Protein AF-A0A2N5T068-F1 (afdb_monomer_lite)

Organism: NCBI:txid200324

Secondary structure (DSSP, 8-state):
--------PPPTT----------------------------------------------PPP-PPPPPHHHHHHHHHHHHHTT-

Sequence (84 aa):
MATSSRPATPGPFARAKRTSAVAVTKGKGKATVPLDEESDGIETESEPEEFSKESKPEVKPKPCGQPRKDVLKDAALRDRTLQV

Radius of gyration: 30.93 Å; chains: 1; bounding box: 82×56×64 Å

pLDDT: mean 70.52, std 14.71, range [46.84, 95.38]

Structure (mmCIF, N/CA/C/O backbone):
data_AF-A0A2N5T068-F1
#
_entry.id   AF-A0A2N5T068-F1
#
loop_
_atom_site.group_PDB
_atom_site.id
_atom_site.type_symbol
_atom_site.label_atom_id
_atom_site.label_alt_id
_atom_site.label_comp_id
_atom_site.label_asym_id
_atom_site.label_entity_id
_atom_site.label_seq_id
_atom_site.pdbx_PDB_ins_code
_atom_site.Cartn_x
_atom_site.Cartn_y
_atom_site.Cartn_z
_atom_site.occupancy
_atom_site.B_iso_or_equiv
_atom_site.auth_seq_id
_atom_site.auth_comp_id
_atom_site.auth_asym_id
_atom_site.auth_atom_id
_atom_site.pdbx_PDB_model_num
ATOM 1 N N . MET A 1 1 ? -49.417 -19.944 8.883 1.00 47.81 1 MET A N 1
ATOM 2 C CA . MET A 1 1 ? -48.098 -19.569 8.328 1.00 47.81 1 MET A CA 1
ATOM 3 C C . MET A 1 1 ? -47.323 -18.859 9.426 1.00 47.81 1 MET A C 1
ATOM 5 O O . MET A 1 1 ? -47.826 -17.867 9.930 1.00 47.81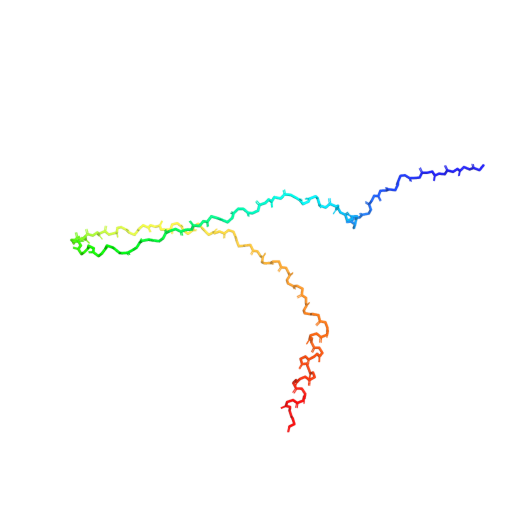 1 MET A O 1
ATOM 9 N N . ALA A 1 2 ? -46.194 -19.402 9.887 1.00 52.22 2 ALA A N 1
ATOM 10 C CA . ALA A 1 2 ? -45.445 -18.833 11.011 1.00 52.22 2 ALA A CA 1
ATOM 11 C C . ALA A 1 2 ? -44.329 -17.910 10.496 1.00 52.22 2 ALA A C 1
ATOM 13 O O . ALA A 1 2 ? -43.403 -18.369 9.830 1.00 52.22 2 ALA A O 1
ATOM 14 N N . THR A 1 3 ? -44.416 -16.613 10.792 1.00 71.44 3 THR A N 1
ATOM 15 C CA . THR A 1 3 ? -43.369 -15.628 10.492 1.00 71.44 3 THR A CA 1
ATOM 16 C C . THR A 1 3 ? -42.365 -15.592 11.641 1.00 71.44 3 THR A C 1
ATOM 18 O O . THR A 1 3 ? -42.645 -15.045 12.705 1.00 71.44 3 THR A O 1
ATOM 21 N N . SER A 1 4 ? -41.189 -16.187 11.445 1.00 59.19 4 SER A N 1
ATOM 22 C CA . SER A 1 4 ? -40.078 -16.081 12.395 1.00 59.19 4 SER A CA 1
ATOM 23 C C . SER A 1 4 ? -39.315 -14.775 12.144 1.00 59.19 4 SER A C 1
ATOM 25 O O . SER A 1 4 ? -38.522 -14.688 11.209 1.00 59.19 4 SER A O 1
ATOM 27 N N . SER A 1 5 ? -39.551 -13.745 12.963 1.00 67.12 5 SER A N 1
ATOM 28 C CA . SER A 1 5 ? -38.730 -12.529 12.978 1.00 67.12 5 SER A CA 1
ATOM 29 C C . SER A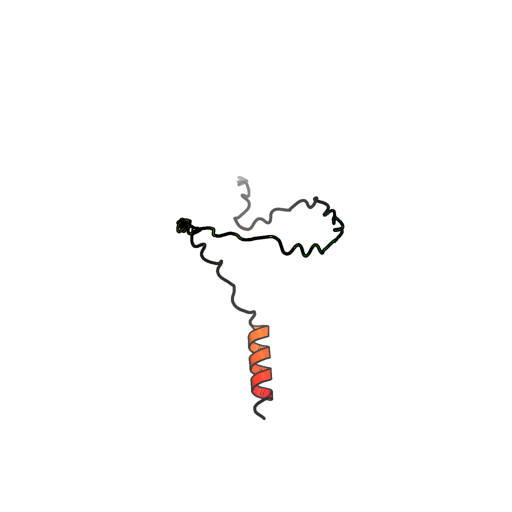 1 5 ? -37.522 -12.740 13.894 1.00 67.12 5 SER A C 1
ATOM 31 O O . SER A 1 5 ? -37.653 -12.706 15.119 1.00 67.12 5 SER A O 1
ATOM 33 N N . ARG A 1 6 ? -36.338 -12.969 13.322 1.00 69.38 6 ARG A N 1
ATOM 34 C CA . ARG A 1 6 ? -35.079 -12.937 14.085 1.00 69.38 6 ARG A CA 1
ATOM 35 C C . ARG A 1 6 ? -34.564 -11.494 14.139 1.00 69.38 6 ARG A C 1
ATOM 37 O O . ARG A 1 6 ? -34.607 -10.824 13.106 1.00 69.38 6 ARG A O 1
ATOM 44 N N . PRO A 1 7 ? -34.064 -11.003 15.287 1.00 64.81 7 PRO A N 1
ATOM 45 C CA . PRO A 1 7 ? -33.435 -9.691 15.338 1.00 64.81 7 PRO A CA 1
ATOM 46 C C . PRO A 1 7 ? -32.160 -9.711 14.489 1.00 64.81 7 PRO A C 1
ATOM 48 O O . PRO A 1 7 ? -31.300 -10.576 14.657 1.00 64.81 7 PRO A O 1
ATOM 51 N N . ALA A 1 8 ? -32.054 -8.766 13.556 1.00 70.06 8 ALA A N 1
ATOM 52 C CA . ALA A 1 8 ? -30.860 -8.581 12.747 1.00 70.06 8 ALA A CA 1
ATOM 53 C C . ALA A 1 8 ? -29.757 -7.996 13.634 1.00 70.06 8 ALA A C 1
ATOM 55 O O . ALA A 1 8 ? -29.738 -6.798 13.918 1.00 70.06 8 ALA A O 1
ATOM 56 N N . THR A 1 9 ? -28.851 -8.844 14.112 1.00 68.00 9 THR A N 1
ATOM 57 C CA . THR A 1 9 ? -27.642 -8.379 14.783 1.00 68.00 9 THR A CA 1
ATOM 58 C C . THR A 1 9 ? -26.724 -7.730 13.745 1.00 68.00 9 THR A C 1
ATOM 60 O O . THR A 1 9 ? -26.439 -8.340 12.709 1.00 68.00 9 THR A O 1
ATOM 63 N N . PRO A 1 10 ? -26.268 -6.484 13.963 1.00 73.81 10 PRO A N 1
ATOM 64 C CA . PRO A 1 10 ? -25.321 -5.857 13.058 1.00 73.81 10 PRO A CA 1
ATOM 65 C C . PRO A 1 10 ? -24.034 -6.687 13.040 1.00 73.81 10 PRO A C 1
ATOM 67 O O . PRO A 1 10 ? -23.439 -6.960 14.080 1.00 73.81 10 PRO A O 1
ATOM 70 N N . GLY A 1 11 ? -23.632 -7.124 11.845 1.00 70.44 11 GLY A N 1
ATOM 71 C CA . GLY A 1 11 ? -22.408 -7.895 11.658 1.00 70.44 11 GLY A CA 1
ATOM 72 C C . GLY A 1 11 ? -21.155 -7.102 12.057 1.00 70.44 11 GLY A C 1
ATOM 73 O O . GLY A 1 11 ? -21.208 -5.877 12.194 1.00 70.44 11 GLY A O 1
ATOM 74 N N . PRO A 1 12 ? -19.995 -7.769 12.171 1.00 74.38 12 PRO A N 1
ATOM 75 C CA . PRO A 1 12 ? -18.747 -7.175 12.672 1.00 74.38 12 PRO A CA 1
ATOM 76 C C . PRO A 1 12 ? -18.214 -6.002 11.828 1.00 74.38 12 PRO A C 1
ATOM 78 O O . PRO A 1 12 ? -17.300 -5.300 12.247 1.00 74.38 12 PRO A O 1
ATOM 81 N N . PHE A 1 13 ? -18.794 -5.765 10.650 1.00 73.25 13 PHE A N 1
ATOM 82 C CA . PHE A 1 13 ? -18.443 -4.676 9.737 1.00 73.25 13 PHE A CA 1
ATOM 83 C C . PHE A 1 13 ? -19.468 -3.535 9.721 1.00 73.25 13 PHE A C 1
ATOM 85 O O . PHE A 1 13 ? -19.417 -2.673 8.840 1.00 73.25 13 PHE A O 1
ATOM 92 N N . ALA A 1 14 ? -20.415 -3.509 10.661 1.00 77.31 14 ALA A N 1
ATOM 93 C CA . ALA A 1 14 ? -21.371 -2.417 10.758 1.00 77.31 14 ALA A CA 1
ATOM 94 C C . ALA A 1 14 ? -20.634 -1.096 11.038 1.00 77.31 14 ALA A C 1
ATOM 96 O O . ALA A 1 14 ? -20.025 -0.885 12.086 1.00 77.31 14 ALA A O 1
ATOM 97 N N . ARG A 1 15 ? -20.661 -0.200 10.048 1.00 70.44 15 ARG A N 1
ATOM 98 C CA . ARG A 1 15 ? -19.941 1.073 10.072 1.00 70.44 15 ARG A CA 1
ATOM 99 C C . ARG A 1 15 ? -20.580 2.026 11.083 1.00 70.44 15 ARG A C 1
ATOM 101 O O . ARG A 1 15 ? -21.653 2.568 10.829 1.00 70.44 15 ARG A O 1
ATOM 108 N N . ALA A 1 16 ? -19.888 2.292 12.188 1.00 73.00 16 ALA A N 1
ATOM 109 C CA . ALA A 1 16 ? -20.286 3.328 13.136 1.00 73.00 16 ALA A CA 1
ATOM 110 C C . ALA A 1 16 ? -20.233 4.721 12.476 1.00 73.00 16 ALA A C 1
ATOM 112 O O . ALA A 1 16 ? -19.227 5.100 11.861 1.00 73.00 16 ALA A O 1
ATOM 113 N N . LYS A 1 17 ? -21.313 5.503 12.596 1.00 70.50 17 LYS A N 1
ATOM 114 C CA . LYS A 1 17 ? -21.315 6.912 12.185 1.00 70.50 17 LYS A CA 1
ATOM 115 C C . LYS A 1 17 ? -20.638 7.740 13.278 1.00 70.50 17 LYS A C 1
ATOM 117 O O . LYS A 1 17 ? -21.148 7.828 14.387 1.00 70.50 17 LYS A O 1
ATOM 122 N N . ARG A 1 18 ? -19.477 8.326 12.970 1.00 66.12 18 ARG A N 1
ATOM 123 C CA . ARG A 1 18 ? -18.780 9.258 13.868 1.00 66.12 18 ARG A CA 1
ATOM 124 C C . ARG A 1 18 ? -19.398 10.646 13.722 1.00 66.12 18 ARG A C 1
ATOM 126 O O . ARG A 1 18 ? -19.413 11.185 12.618 1.00 66.12 18 ARG A O 1
ATOM 133 N N . THR A 1 19 ? -19.895 11.208 14.817 1.00 63.72 19 THR A N 1
ATOM 134 C CA . THR A 1 19 ? -20.246 12.626 14.917 1.00 63.72 19 THR A CA 1
ATOM 135 C C . THR A 1 19 ? -18.952 13.442 14.990 1.00 63.72 19 THR A C 1
ATOM 137 O O . THR A 1 19 ? -18.031 13.102 15.731 1.00 63.72 19 THR A O 1
ATOM 140 N N . SER A 1 20 ? -18.829 14.478 14.160 1.00 56.38 20 SER A N 1
ATOM 141 C CA . SER A 1 20 ? -17.650 15.346 14.119 1.00 56.38 20 SER A CA 1
ATOM 142 C C . SER A 1 20 ? -17.945 16.661 14.828 1.00 56.38 20 SER A C 1
ATOM 144 O O . SER A 1 20 ? -18.687 17.484 14.296 1.00 56.38 20 SER A O 1
ATOM 146 N N . ALA A 1 21 ? -17.335 16.888 15.985 1.00 58.81 21 ALA A N 1
ATOM 147 C CA . ALA A 1 21 ? -17.189 18.231 16.529 1.00 58.81 21 ALA A CA 1
ATOM 148 C C . ALA A 1 21 ? -16.009 18.267 17.499 1.00 58.81 21 ALA A C 1
ATOM 150 O O . ALA A 1 21 ? -16.161 17.833 18.631 1.00 58.81 21 ALA A O 1
ATOM 151 N N . VAL A 1 22 ? -14.865 18.802 17.061 1.00 55.12 22 VAL A N 1
ATOM 152 C CA . VAL A 1 22 ? -13.965 19.598 17.914 1.00 55.12 22 VAL A CA 1
ATOM 153 C C . VAL A 1 22 ? -13.254 20.607 17.008 1.00 55.12 22 VAL A C 1
ATOM 155 O O . VAL A 1 22 ? -12.589 20.231 16.043 1.00 55.12 22 VAL A O 1
ATOM 158 N N . ALA A 1 23 ? -13.445 21.894 17.295 1.00 59.44 23 ALA A N 1
ATOM 159 C CA . ALA A 1 23 ? -12.780 23.002 16.621 1.00 59.44 23 ALA A CA 1
ATOM 160 C C . ALA A 1 23 ? -11.309 23.090 17.062 1.00 59.44 23 ALA A C 1
ATOM 162 O O . ALA A 1 23 ? -11.007 23.043 18.252 1.00 59.44 23 ALA A O 1
ATOM 163 N N . VAL A 1 24 ? -10.392 23.233 16.103 1.00 59.09 24 VAL A N 1
ATOM 164 C CA . VAL A 1 24 ? -8.956 23.414 16.359 1.00 59.09 24 VAL A CA 1
ATOM 165 C C . VAL A 1 24 ? -8.660 24.911 16.458 1.00 59.09 24 VAL A C 1
ATOM 167 O O . VAL A 1 24 ? -8.679 25.613 15.448 1.00 59.09 24 VAL A O 1
ATOM 170 N N . THR A 1 25 ? -8.361 25.415 17.655 1.00 60.56 25 THR A N 1
ATOM 171 C CA . THR A 1 25 ? -7.848 26.781 17.843 1.00 60.56 25 THR A CA 1
ATOM 172 C C . THR A 1 25 ? -6.327 26.794 17.661 1.00 60.56 25 THR A C 1
ATOM 174 O O . THR A 1 25 ? -5.603 26.172 18.435 1.00 60.56 25 THR A O 1
ATOM 177 N N . LYS A 1 26 ? -5.821 27.496 16.638 1.00 61.28 26 LYS A N 1
ATOM 178 C CA . LYS A 1 26 ? -4.378 27.705 16.415 1.00 61.28 26 LYS A CA 1
ATOM 179 C C . LYS A 1 26 ? -3.879 28.857 17.301 1.00 61.28 26 LYS A C 1
ATOM 181 O O . LYS A 1 26 ? -4.242 30.004 17.059 1.00 61.28 26 LYS A O 1
ATOM 186 N N . GLY A 1 27 ? -3.059 28.565 18.311 1.00 63.50 27 GLY A N 1
ATOM 187 C CA . GLY A 1 27 ? -2.371 29.577 19.127 1.00 63.50 27 GLY A CA 1
ATOM 188 C C . GLY A 1 27 ? -1.130 30.144 18.423 1.00 63.50 27 GLY A C 1
ATOM 189 O O . GLY A 1 27 ? -0.374 29.401 17.801 1.00 63.50 27 GLY A O 1
ATOM 190 N N . LYS A 1 28 ? -0.935 31.466 18.495 1.00 62.66 28 LYS A N 1
ATOM 191 C CA . LYS A 1 28 ? 0.128 32.239 17.827 1.00 62.66 28 LYS A CA 1
ATOM 192 C C . LYS A 1 28 ? 1.318 32.424 18.776 1.00 62.66 28 LYS A C 1
ATOM 194 O O . LYS A 1 28 ? 1.212 33.180 19.735 1.00 62.66 28 LYS A O 1
ATOM 199 N N . GLY A 1 29 ? 2.433 31.742 18.514 1.00 58.50 29 GLY A N 1
ATOM 200 C CA . GLY A 1 29 ? 3.682 31.912 19.265 1.00 58.50 29 GLY A CA 1
ATOM 201 C C . GLY A 1 29 ? 4.322 33.287 19.035 1.00 58.50 29 GLY A C 1
ATOM 202 O O . GLY A 1 29 ? 4.249 33.843 17.936 1.00 58.50 29 GLY A O 1
ATOM 203 N N . LYS A 1 30 ? 4.953 33.835 20.075 1.00 53.03 30 LYS A N 1
ATOM 204 C CA . LYS A 1 30 ? 5.860 34.990 20.012 1.00 53.03 30 LYS A CA 1
ATOM 205 C C . LYS A 1 30 ? 7.244 34.515 20.460 1.00 53.03 30 LYS A C 1
ATOM 207 O O . LYS A 1 30 ? 7.346 33.818 21.461 1.00 53.03 30 LYS A O 1
ATOM 212 N N . ALA A 1 31 ? 8.264 34.855 19.679 1.00 58.50 31 ALA A N 1
ATOM 213 C CA . ALA A 1 31 ? 9.663 34.495 19.892 1.00 58.50 31 ALA A CA 1
ATOM 214 C C . ALA A 1 31 ? 10.440 35.675 20.494 1.00 58.50 31 ALA A C 1
ATOM 216 O O . ALA A 1 31 ? 10.192 36.801 20.066 1.00 58.50 31 ALA A O 1
ATOM 217 N N . THR A 1 32 ? 11.400 35.389 21.381 1.00 46.88 32 THR A N 1
ATOM 218 C CA . THR A 1 32 ? 12.546 36.258 21.715 1.00 46.88 32 THR A CA 1
ATOM 219 C C . THR A 1 32 ? 13.727 35.384 22.175 1.00 46.88 32 THR A C 1
ATOM 221 O O . THR A 1 32 ? 13.562 34.545 23.053 1.00 46.88 32 THR A O 1
ATOM 224 N N . VAL A 1 33 ? 14.892 35.596 21.562 1.00 56.91 33 VAL A N 1
ATOM 225 C CA . VAL A 1 33 ? 16.274 35.151 21.886 1.00 56.91 33 VAL A CA 1
ATOM 226 C C . VAL A 1 33 ? 17.139 36.389 21.528 1.00 56.91 33 VAL A C 1
ATOM 228 O O . VAL A 1 33 ? 16.695 37.088 20.607 1.00 56.91 33 VAL A O 1
ATOM 231 N N . PRO A 1 34 ? 18.289 36.750 22.151 1.00 52.41 34 PRO A N 1
ATOM 232 C CA . PRO A 1 34 ? 19.249 35.967 22.949 1.00 52.41 34 PRO A CA 1
ATOM 233 C C . PRO A 1 34 ? 19.621 36.589 24.311 1.00 52.41 34 PRO A C 1
ATOM 235 O O . PRO A 1 34 ? 19.382 37.767 24.563 1.00 52.41 34 PRO A O 1
ATOM 238 N N . LEU A 1 35 ? 20.285 35.807 25.159 1.00 48.69 35 LEU A N 1
ATOM 239 C CA . LEU A 1 35 ? 21.134 36.331 26.224 1.00 48.69 35 LEU A CA 1
ATOM 240 C C . LEU A 1 35 ? 22.3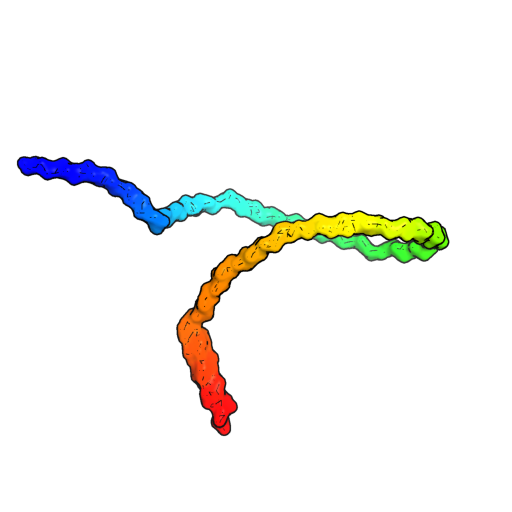98 35.461 26.253 1.00 48.69 35 LEU A C 1
ATOM 242 O O . LEU A 1 35 ? 22.357 34.340 26.753 1.00 48.69 35 LEU A O 1
ATOM 246 N N . ASP A 1 36 ? 23.474 35.946 25.633 1.00 51.34 36 ASP A N 1
ATOM 247 C CA . ASP A 1 36 ? 24.823 35.447 25.897 1.00 51.34 36 ASP A CA 1
ATOM 248 C C . ASP A 1 36 ? 25.262 36.069 27.225 1.00 51.34 36 ASP A C 1
ATOM 250 O O . ASP A 1 36 ? 25.635 37.241 27.277 1.00 51.34 36 ASP A O 1
ATOM 254 N N . GLU A 1 37 ? 25.164 35.298 28.304 1.00 54.75 37 GLU A N 1
ATOM 255 C CA . GLU A 1 37 ? 25.927 35.555 29.521 1.00 54.75 37 GLU A CA 1
ATOM 256 C C . GLU A 1 37 ? 26.987 34.463 29.637 1.00 54.75 37 GLU A C 1
ATOM 258 O O . GLU A 1 37 ? 26.712 33.319 29.994 1.00 54.75 37 GLU A O 1
ATOM 263 N N . GLU A 1 38 ? 28.216 34.828 29.279 1.00 54.81 38 GLU A N 1
ATOM 264 C CA . GLU A 1 38 ? 29.412 34.107 29.691 1.00 54.81 38 GLU A CA 1
ATOM 265 C C . GLU A 1 38 ? 29.521 34.270 31.215 1.00 54.81 38 GLU A C 1
ATOM 267 O O . GLU A 1 38 ? 29.936 35.319 31.706 1.00 54.81 38 GLU A O 1
ATOM 272 N N . SER A 1 39 ? 29.079 33.265 31.975 1.00 51.16 39 SER A N 1
ATOM 273 C CA . SER A 1 39 ? 29.183 33.255 33.436 1.00 51.16 39 SER A CA 1
ATOM 2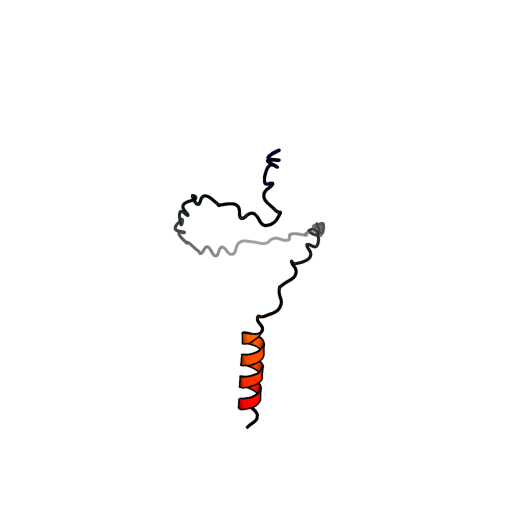74 C C . SER A 1 39 ? 29.846 31.969 33.927 1.00 51.16 39 SER A C 1
ATOM 276 O O . SER A 1 39 ? 29.352 30.864 33.715 1.00 51.16 39 SER A O 1
ATOM 278 N N . ASP A 1 40 ? 31.014 32.205 34.523 1.00 46.84 40 ASP A N 1
ATOM 279 C CA . ASP A 1 40 ? 31.716 31.510 35.600 1.00 46.84 40 ASP A CA 1
ATOM 280 C C . ASP A 1 40 ? 31.616 29.983 35.747 1.00 46.84 40 ASP A C 1
ATOM 282 O O . ASP A 1 40 ? 30.593 29.404 36.098 1.00 46.84 40 ASP A O 1
ATOM 286 N N . GLY A 1 41 ? 32.802 29.374 35.618 1.00 53.34 41 GLY A N 1
ATOM 287 C CA . GLY A 1 41 ? 33.345 28.376 36.541 1.00 53.34 41 GLY A CA 1
ATOM 288 C C . GLY A 1 41 ? 32.351 27.446 37.225 1.00 53.34 41 GLY A C 1
ATOM 289 O O . GLY A 1 41 ? 31.946 27.686 38.359 1.00 53.34 41 GLY A O 1
ATOM 290 N N . ILE A 1 42 ? 32.081 26.311 36.586 1.00 49.59 42 ILE A N 1
ATOM 291 C CA . ILE A 1 42 ? 31.494 25.153 37.251 1.00 49.59 42 ILE A CA 1
ATOM 292 C C . ILE A 1 42 ? 32.486 23.985 37.208 1.00 49.59 42 ILE A C 1
ATOM 294 O O . ILE A 1 42 ? 32.487 23.172 36.289 1.00 49.59 42 ILE A O 1
ATOM 298 N N . GLU A 1 43 ? 33.330 23.859 38.235 1.00 54.56 43 GLU A N 1
ATOM 299 C CA . GLU A 1 43 ? 33.811 22.531 38.634 1.00 54.56 43 GLU A CA 1
ATOM 300 C C . GLU A 1 43 ? 32.601 21.781 39.200 1.00 54.56 43 GLU A C 1
ATOM 302 O O 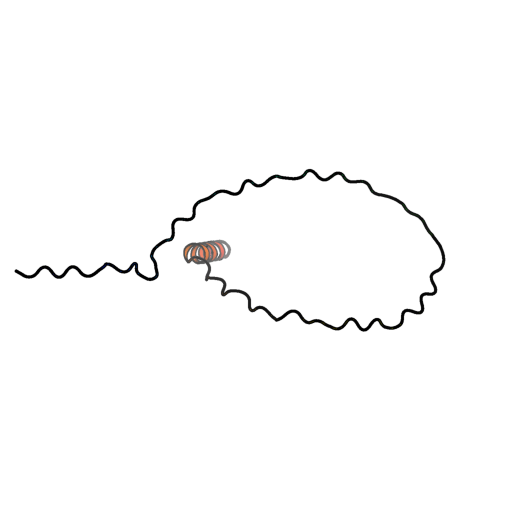. GLU A 1 43 ? 32.326 21.793 40.396 1.00 54.56 43 GLU A O 1
ATOM 307 N N . THR A 1 44 ? 31.800 21.193 38.313 1.00 52.38 44 THR A N 1
ATOM 308 C CA . THR A 1 44 ? 30.809 20.193 38.710 1.00 52.38 44 THR A CA 1
ATOM 309 C C . THR A 1 44 ? 31.491 18.851 38.548 1.00 52.38 44 THR A C 1
ATOM 311 O O . THR A 1 44 ? 31.506 18.276 37.457 1.00 52.38 44 THR A O 1
ATOM 314 N N . GLU A 1 45 ? 32.090 18.361 39.633 1.00 62.81 45 GLU A N 1
ATOM 315 C CA . GLU A 1 45 ? 32.303 16.928 39.813 1.00 62.81 45 GLU A CA 1
ATOM 316 C C . GLU A 1 45 ? 30.928 16.266 39.700 1.00 62.81 45 GLU A C 1
ATOM 318 O O . GLU A 1 45 ? 30.152 16.183 40.649 1.00 62.81 45 GLU A O 1
ATOM 323 N N . SER A 1 46 ? 30.572 15.917 38.469 1.00 60.72 46 SER A N 1
ATOM 324 C CA . SER A 1 46 ? 29.317 15.265 38.159 1.00 60.72 46 SER A CA 1
ATOM 325 C C . SER A 1 46 ? 29.515 13.815 38.566 1.00 60.72 46 SER A C 1
ATOM 327 O O . SER A 1 46 ? 30.195 13.063 37.862 1.00 60.72 46 SER A O 1
ATOM 329 N N . GLU A 1 47 ? 28.965 13.424 39.720 1.00 68.56 47 GLU A N 1
ATOM 330 C CA . GLU A 1 47 ? 28.674 12.013 39.961 1.00 68.56 47 GLU A CA 1
ATOM 331 C C . GLU A 1 47 ? 27.975 11.466 38.710 1.00 68.56 47 GLU A C 1
ATOM 333 O O . GLU A 1 47 ? 27.169 12.186 38.105 1.00 68.56 47 GLU A O 1
ATOM 338 N N . PRO A 1 48 ? 28.288 10.236 38.267 1.00 66.19 48 PRO A N 1
ATOM 339 C CA . PRO A 1 48 ? 27.553 9.639 37.173 1.00 66.19 48 PRO A CA 1
ATOM 340 C C . PRO A 1 48 ? 26.114 9.477 37.650 1.00 66.19 48 PRO A C 1
ATOM 342 O O . PRO A 1 48 ? 25.782 8.526 38.350 1.00 66.19 48 PRO A O 1
ATOM 345 N N . GLU A 1 49 ? 25.271 10.441 37.290 1.00 63.34 49 GLU A N 1
ATOM 346 C CA . GLU A 1 49 ? 23.836 10.345 37.434 1.00 63.34 49 GLU A CA 1
ATOM 347 C C . GLU A 1 49 ? 23.453 9.110 36.625 1.00 63.34 49 GLU A C 1
ATOM 349 O O . GLU A 1 49 ? 23.517 9.095 35.390 1.00 63.34 49 GLU A O 1
ATOM 354 N N . GLU A 1 50 ? 23.216 8.008 37.338 1.00 64.75 50 GLU A N 1
ATOM 355 C CA . GLU A 1 50 ? 22.796 6.750 36.756 1.00 64.75 50 GLU A CA 1
ATOM 356 C C . GLU A 1 50 ? 21.425 7.017 36.156 1.00 64.75 50 GLU A C 1
ATOM 358 O O . GLU A 1 50 ? 20.390 6.883 36.809 1.00 64.75 50 GLU A O 1
ATOM 363 N N . PHE A 1 51 ? 21.428 7.446 34.892 1.00 63.53 51 PHE A N 1
ATOM 364 C CA . PHE A 1 51 ? 20.259 7.479 34.044 1.00 63.53 51 PHE A CA 1
ATOM 365 C C . PHE A 1 51 ? 19.758 6.046 33.987 1.00 63.53 51 PHE A C 1
ATOM 367 O O . PHE A 1 51 ? 20.177 5.246 33.142 1.00 63.53 51 PHE A O 1
ATOM 374 N N . SER A 1 52 ? 18.885 5.722 34.941 1.00 68.69 52 SER A N 1
ATOM 375 C CA . SER A 1 52 ? 18.058 4.539 34.925 1.00 68.69 52 SER A CA 1
ATOM 376 C C . SER A 1 52 ? 17.477 4.494 33.528 1.00 68.69 52 SER A C 1
ATOM 378 O O . SER A 1 52 ? 16.716 5.375 33.116 1.00 68.69 52 SER A O 1
ATOM 380 N N . LYS A 1 53 ? 17.941 3.516 32.748 1.00 69.38 53 LYS A N 1
ATOM 381 C CA . LYS A 1 53 ? 17.419 3.231 31.420 1.00 69.38 53 LYS A CA 1
ATOM 382 C C . LYS A 1 53 ? 16.017 2.694 31.641 1.00 69.38 53 LYS A C 1
ATOM 384 O O . LYS A 1 53 ? 15.792 1.488 31.586 1.00 69.38 53 LYS A O 1
ATOM 389 N N . GLU A 1 54 ? 15.078 3.590 31.910 1.00 67.88 54 GLU A N 1
ATOM 390 C CA . GLU A 1 54 ? 13.659 3.306 31.877 1.00 67.88 54 GLU A CA 1
ATOM 391 C C . GLU A 1 54 ? 13.312 3.060 30.406 1.00 67.88 54 GLU A C 1
ATOM 393 O O . GLU A 1 54 ? 12.931 3.947 29.636 1.00 67.88 54 GLU A O 1
ATOM 398 N N . SER A 1 55 ? 13.596 1.833 29.965 1.00 70.75 55 SER A N 1
ATOM 399 C CA . SER A 1 55 ? 13.369 1.387 28.605 1.00 70.75 55 SER A CA 1
ATOM 400 C C . SER A 1 55 ? 11.867 1.354 28.394 1.00 70.75 55 SER A C 1
ATOM 402 O O . SER A 1 55 ? 11.167 0.503 28.949 1.00 70.75 55 SER A O 1
ATOM 404 N N . LYS A 1 56 ? 11.363 2.297 27.597 1.00 78.31 56 LYS A N 1
ATOM 405 C CA . LYS A 1 56 ? 9.967 2.282 27.168 1.00 78.31 56 LYS A CA 1
ATOM 406 C C . LYS A 1 56 ? 9.656 0.912 26.558 1.00 78.31 56 LYS A C 1
ATOM 408 O O . LYS A 1 56 ? 10.502 0.373 25.841 1.00 78.31 56 LYS A O 1
ATOM 413 N N . PRO A 1 57 ? 8.464 0.351 26.815 1.00 77.81 57 PRO A N 1
ATOM 414 C CA . PRO A 1 57 ? 8.095 -0.937 26.253 1.00 77.81 57 PRO A CA 1
ATOM 415 C C . PRO A 1 57 ? 8.208 -0.879 24.728 1.00 77.81 57 PRO A C 1
ATOM 417 O O . PRO A 1 57 ? 7.717 0.057 24.093 1.00 77.81 57 PRO A O 1
ATOM 420 N N . GLU A 1 58 ? 8.875 -1.873 24.148 1.00 79.44 58 GLU A N 1
ATOM 421 C CA . GLU A 1 58 ? 9.095 -1.955 22.709 1.00 79.44 58 GLU A CA 1
ATOM 422 C C . GLU A 1 58 ? 7.756 -2.230 22.006 1.00 79.44 58 GLU A C 1
ATOM 424 O O . GLU A 1 58 ? 7.250 -3.354 21.949 1.00 79.44 58 GLU A O 1
ATOM 429 N N . VAL A 1 59 ? 7.123 -1.165 21.513 1.00 83.31 59 VAL A N 1
ATOM 430 C CA . VAL A 1 59 ? 5.856 -1.259 20.790 1.00 83.31 59 VAL A CA 1
ATOM 431 C C . VAL A 1 59 ? 6.150 -1.715 19.369 1.00 83.31 59 VAL A C 1
ATOM 433 O O . VAL A 1 59 ? 6.704 -0.965 18.565 1.00 83.31 59 VAL A O 1
ATOM 436 N N . LYS A 1 60 ? 5.732 -2.940 19.034 1.00 86.69 60 LYS A N 1
ATOM 437 C CA . LYS A 1 60 ? 5.797 -3.424 17.652 1.00 86.69 60 LYS A CA 1
ATOM 438 C C . LYS A 1 60 ? 5.006 -2.476 16.744 1.00 86.69 60 LYS A C 1
ATOM 440 O O . LYS A 1 60 ? 3.837 -2.194 17.038 1.00 86.69 60 LYS A O 1
ATOM 445 N N . PRO A 1 61 ? 5.600 -1.991 15.640 1.00 84.75 61 PRO A N 1
ATOM 446 C CA . PRO A 1 61 ? 4.874 -1.155 14.705 1.00 84.75 61 PRO A CA 1
ATOM 447 C C . PRO A 1 61 ? 3.719 -1.951 14.102 1.00 84.75 61 PRO A C 1
ATOM 449 O O . PRO A 1 61 ? 3.768 -3.177 13.960 1.00 84.75 61 PRO A O 1
ATOM 452 N N . LYS A 1 62 ? 2.649 -1.241 13.748 1.00 87.75 62 LYS A N 1
ATOM 453 C CA . LYS A 1 62 ? 1.513 -1.866 13.074 1.00 87.75 62 LYS A CA 1
ATOM 454 C C . LYS A 1 62 ? 1.980 -2.470 11.748 1.00 87.75 62 LYS A C 1
ATOM 456 O O . LYS A 1 62 ? 2.845 -1.886 11.095 1.00 87.75 62 LYS A O 1
ATOM 461 N N . PRO A 1 63 ? 1.380 -3.590 11.318 1.00 84.19 63 PRO A N 1
ATOM 462 C CA . PRO A 1 63 ? 1.644 -4.123 9.996 1.00 84.19 63 PRO A CA 1
ATOM 463 C C . PRO A 1 63 ? 1.280 -3.065 8.951 1.00 84.19 63 PRO A C 1
ATOM 465 O O . PRO A 1 63 ? 0.122 -2.660 8.823 1.00 84.19 63 PRO A O 1
ATOM 468 N N . CYS A 1 64 ? 2.289 -2.594 8.225 1.00 82.19 64 CYS A N 1
ATOM 469 C CA . CYS A 1 64 ? 2.093 -1.729 7.076 1.00 82.19 64 CYS A CA 1
ATOM 470 C C . CYS A 1 64 ? 1.533 -2.576 5.930 1.00 82.19 64 CYS A C 1
ATOM 472 O O . CYS A 1 64 ? 2.050 -3.652 5.626 1.00 82.19 64 CYS A O 1
ATOM 474 N N . GLY A 1 65 ? 0.450 -2.110 5.309 1.00 90.12 65 GLY A N 1
ATOM 475 C CA . GLY A 1 65 ? -0.135 -2.787 4.156 1.00 90.12 65 GLY A CA 1
ATOM 476 C C . GLY A 1 65 ? 0.832 -2.832 2.972 1.00 90.12 65 GLY A C 1
ATOM 477 O O . GLY A 1 65 ? 1.751 -2.021 2.867 1.00 90.12 65 GLY A O 1
ATOM 478 N N . GLN A 1 66 ? 0.599 -3.767 2.051 1.00 89.62 66 GLN A N 1
ATOM 479 C CA . GLN A 1 66 ? 1.334 -3.775 0.790 1.00 89.62 66 GLN A CA 1
ATOM 480 C C . GLN A 1 66 ? 0.978 -2.537 -0.051 1.00 89.62 66 GLN A C 1
ATOM 482 O O . GLN A 1 66 ? -0.185 -2.111 -0.046 1.00 89.62 66 GLN A O 1
ATOM 487 N N . PRO A 1 67 ? 1.937 -1.996 -0.825 1.00 88.94 67 PRO A N 1
ATOM 488 C CA . PRO A 1 67 ? 1.646 -1.005 -1.849 1.00 88.94 67 PRO A CA 1
ATOM 489 C C . PRO A 1 67 ? 0.567 -1.512 -2.806 1.00 88.94 67 PRO A C 1
ATOM 491 O O . PRO A 1 67 ? 0.460 -2.712 -3.092 1.00 88.94 67 PRO A O 1
ATOM 494 N N . ARG A 1 68 ? -0.242 -0.586 -3.319 1.00 92.44 68 ARG A N 1
ATOM 495 C CA . ARG A 1 68 ? -1.281 -0.924 -4.288 1.00 92.44 68 ARG A CA 1
ATOM 496 C C . ARG A 1 68 ? -0.652 -1.485 -5.574 1.00 92.44 68 ARG A C 1
ATOM 498 O O . ARG A 1 68 ? 0.467 -1.140 -5.951 1.00 92.44 68 ARG A O 1
ATOM 505 N N . LYS A 1 69 ? -1.370 -2.396 -6.241 1.00 93.50 69 LYS A N 1
ATOM 506 C CA . LYS A 1 69 ? -0.853 -3.135 -7.408 1.00 93.50 69 LYS A CA 1
ATOM 507 C C . LYS A 1 69 ? -0.634 -2.246 -8.636 1.00 93.50 69 LYS A C 1
ATOM 509 O O . LYS A 1 69 ? 0.191 -2.590 -9.469 1.00 93.50 69 LYS A O 1
ATOM 514 N N . ASP A 1 70 ? -1.358 -1.141 -8.751 1.00 94.31 70 ASP A N 1
ATOM 515 C CA . ASP A 1 70 ? -1.157 -0.097 -9.763 1.00 94.31 70 ASP A CA 1
ATOM 516 C C . ASP A 1 70 ? 0.207 0.586 -9.608 1.00 94.31 70 ASP A C 1
ATOM 518 O O . ASP A 1 70 ? 0.944 0.658 -10.583 1.00 94.31 70 ASP A O 1
ATOM 522 N N . VAL A 1 71 ? 0.594 0.972 -8.388 1.00 93.56 71 VAL A N 1
ATOM 523 C CA . VAL A 1 71 ? 1.904 1.586 -8.097 1.00 93.56 71 VAL A CA 1
ATOM 524 C C . VAL A 1 71 ? 3.054 0.647 -8.469 1.00 93.56 71 VAL A C 1
ATOM 526 O O . VAL A 1 71 ? 4.035 1.069 -9.074 1.00 93.56 71 VAL A O 1
ATOM 529 N N . LEU A 1 72 ? 2.924 -0.643 -8.144 1.00 93.56 72 LEU A N 1
ATOM 530 C CA . LEU A 1 72 ? 3.938 -1.646 -8.490 1.00 93.56 72 LEU A CA 1
ATOM 531 C C . LEU A 1 72 ? 4.047 -1.863 -10.007 1.00 93.56 72 LEU A C 1
ATOM 533 O O . LEU A 1 72 ? 5.146 -2.033 -10.527 1.0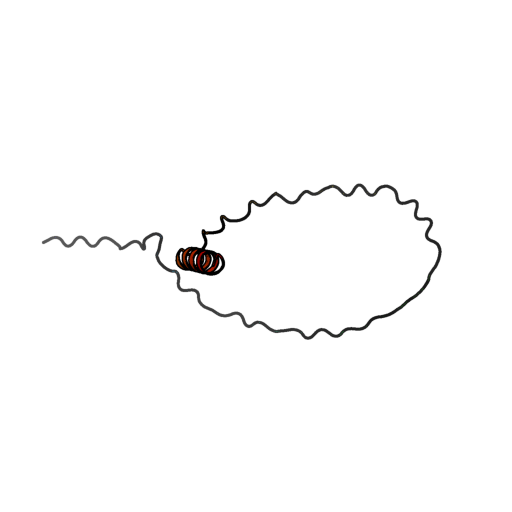0 93.56 72 LEU A O 1
ATOM 537 N N . LYS A 1 73 ? 2.916 -1.850 -10.722 1.00 95.38 73 LYS A N 1
ATOM 538 C CA . LYS A 1 73 ? 2.886 -1.987 -12.185 1.00 95.38 73 LYS A CA 1
ATOM 539 C C . LYS A 1 73 ? 3.457 -0.758 -12.887 1.00 95.38 73 LYS A C 1
ATOM 541 O O . LYS A 1 73 ? 4.204 -0.918 -13.845 1.00 95.38 73 LYS A O 1
ATOM 546 N N . ASP A 1 74 ? 3.118 0.435 -12.407 1.00 95.31 74 ASP A N 1
ATOM 547 C CA . ASP A 1 74 ? 3.652 1.697 -12.920 1.00 95.31 74 ASP A CA 1
ATOM 548 C C . ASP A 1 74 ? 5.176 1.760 -12.761 1.00 95.31 74 ASP A C 1
ATOM 550 O O . ASP A 1 74 ? 5.885 2.042 -13.723 1.00 95.31 74 ASP A O 1
ATOM 554 N N . ALA A 1 75 ? 5.691 1.399 -11.581 1.00 94.75 75 ALA A N 1
ATOM 555 C CA . ALA A 1 75 ? 7.130 1.327 -11.342 1.00 94.75 75 ALA A CA 1
ATOM 556 C C . ALA A 1 75 ? 7.831 0.361 -12.307 1.00 94.75 75 ALA A C 1
ATOM 558 O O . ALA A 1 75 ? 8.794 0.748 -12.961 1.00 94.75 75 ALA A O 1
ATOM 559 N N . ALA A 1 76 ? 7.298 -0.853 -12.476 1.00 94.62 76 ALA A N 1
ATOM 560 C CA . ALA A 1 76 ? 7.862 -1.826 -13.410 1.00 94.62 76 ALA A CA 1
ATOM 561 C C . ALA A 1 76 ? 7.835 -1.340 -14.870 1.00 94.62 76 ALA A C 1
ATOM 563 O O . ALA A 1 76 ? 8.755 -1.625 -15.637 1.00 94.62 76 ALA A O 1
ATOM 564 N N . LEU A 1 77 ? 6.791 -0.604 -15.269 1.00 95.25 77 LEU A N 1
ATOM 565 C CA . LEU A 1 77 ? 6.710 -0.010 -16.601 1.00 95.25 77 LEU A CA 1
ATOM 566 C C . LEU A 1 77 ? 7.789 1.062 -16.787 1.00 95.25 77 LEU A C 1
ATOM 568 O O . LEU A 1 77 ? 8.507 1.015 -17.784 1.00 95.25 77 LEU A O 1
ATOM 572 N N . ARG A 1 78 ? 7.928 1.978 -15.819 1.00 93.56 78 ARG A N 1
ATOM 573 C CA . ARG A 1 78 ? 8.951 3.034 -15.838 1.00 93.56 78 ARG A CA 1
ATOM 574 C C . ARG A 1 78 ? 10.358 2.447 -15.902 1.00 93.56 78 ARG A C 1
ATOM 576 O O . ARG A 1 78 ? 11.130 2.831 -16.776 1.00 93.56 78 ARG A O 1
ATOM 583 N N . ASP A 1 79 ? 10.661 1.463 -15.061 1.00 94.38 79 ASP A N 1
ATOM 584 C CA . ASP A 1 79 ? 11.972 0.804 -15.045 1.00 94.38 79 ASP A CA 1
ATOM 585 C C . ASP A 1 79 ? 12.270 0.080 -16.365 1.00 94.38 79 ASP A C 1
ATOM 587 O O . ASP A 1 79 ? 13.410 0.075 -16.823 1.00 94.38 79 ASP A O 1
ATOM 591 N N . ARG A 1 80 ? 11.255 -0.504 -17.015 1.00 90.25 80 ARG A N 1
ATOM 592 C CA . ARG A 1 80 ? 11.401 -1.119 -18.343 1.00 90.25 80 ARG A CA 1
ATOM 593 C C . ARG A 1 80 ? 11.662 -0.079 -19.432 1.00 90.25 80 ARG A C 1
ATOM 595 O O . ARG A 1 80 ? 12.461 -0.333 -20.325 1.00 90.25 80 ARG A O 1
ATOM 602 N N . THR A 1 81 ? 10.985 1.066 -19.383 1.00 86.31 81 THR A N 1
ATOM 603 C CA . THR A 1 81 ? 11.169 2.138 -20.375 1.00 86.31 81 THR A CA 1
ATOM 604 C C . THR A 1 81 ? 12.503 2.866 -20.245 1.00 86.31 81 THR A C 1
ATOM 606 O O . THR A 1 81 ? 12.959 3.440 -21.222 1.00 86.31 81 THR A O 1
ATOM 609 N N . LEU A 1 82 ? 13.132 2.831 -19.068 1.00 82.81 82 LEU A N 1
ATOM 610 C CA . LEU A 1 82 ? 14.442 3.441 -18.817 1.00 82.81 82 LEU A CA 1
ATOM 611 C C . LEU A 1 82 ? 15.629 2.529 -19.181 1.00 82.81 82 LEU A C 1
ATOM 613 O O . LEU A 1 82 ? 16.772 2.955 -19.075 1.00 82.81 82 LEU A O 1
ATOM 617 N N . GLN A 1 83 ? 15.373 1.279 -19.580 1.00 74.50 83 GLN A N 1
ATOM 618 C CA . GLN A 1 83 ? 16.398 0.311 -20.005 1.00 74.50 83 GLN A CA 1
ATOM 619 C C . GLN A 1 83 ? 16.661 0.319 -21.524 1.00 74.50 83 GLN A C 1
ATOM 621 O O . GLN A 1 83 ? 17.326 -0.584 -22.031 1.00 74.50 83 GLN A O 1
ATOM 626 N N . VAL A 1 84 ? 16.122 1.307 -22.244 1.00 56.09 84 VAL A N 1
ATOM 627 C CA . VAL A 1 84 ? 16.319 1.536 -23.685 1.00 56.09 84 VAL A CA 1
ATOM 628 C C . VAL A 1 84 ? 17.202 2.761 -23.869 1.00 56.09 84 VAL A C 1
ATOM 630 O O . VAL A 1 84 ? 18.097 2.696 -24.737 1.00 56.09 84 VAL A O 1
#

Foldseek 3Di:
DDDDDDDDDDPPPPDDDDDDDDDDDDDDDDDDDDDDDPDDDDPPPDDPPPPPCPPDPPDDDDDDDDPDPVVVVVVVVVVVVVVD